Protein AF-A0A9E5NFQ9-F1 (afdb_monomer)

Foldseek 3Di:
DDPLVVVVVVCVVVVVDAAAEEDEQEAAPDPVSVVVVVSCVVCCVVRNYHYHYDYDDPPD

Structure (mmCIF, N/CA/C/O backbone):
data_AF-A0A9E5NFQ9-F1
#
_entry.id   AF-A0A9E5NFQ9-F1
#
loop_
_atom_site.group_PDB
_atom_site.id
_atom_site.type_symbol
_atom_site.label_atom_id
_atom_site.label_alt_id
_atom_site.label_comp_id
_atom_site.label_asym_id
_atom_site.label_entity_id
_atom_site.label_seq_id
_atom_site.pdbx_PDB_ins_code
_atom_site.Cartn_x
_atom_site.Cartn_y
_atom_site.Cartn_z
_atom_site.occupancy
_atom_site.B_iso_or_equiv
_atom_site.auth_seq_id
_atom_site.auth_comp_id
_atom_site.auth_asym_id
_atom_site.auth_atom_id
_atom_site.pdbx_PDB_model_num
ATOM 1 N N . MET A 1 1 ? 8.879 7.525 15.363 1.00 61.44 1 MET A N 1
ATOM 2 C CA . MET A 1 1 ? 7.513 7.109 14.995 1.00 61.44 1 MET A CA 1
ATOM 3 C C . MET A 1 1 ? 7.682 6.030 13.953 1.00 61.44 1 MET A C 1
ATOM 5 O O . MET A 1 1 ? 8.438 6.268 13.019 1.00 61.44 1 MET A O 1
ATOM 9 N N . GLU A 1 2 ? 7.102 4.854 14.168 1.00 91.38 2 GLU A N 1
ATOM 10 C CA . GLU A 1 2 ? 7.227 3.726 13.238 1.00 91.38 2 GLU A CA 1
ATOM 11 C C . GLU A 1 2 ? 6.569 4.067 11.892 1.00 91.38 2 GLU A C 1
ATOM 13 O O . GLU A 1 2 ? 5.599 4.827 11.847 1.00 91.38 2 GLU A O 1
ATOM 18 N N . LEU A 1 3 ? 7.089 3.526 10.786 1.00 94.88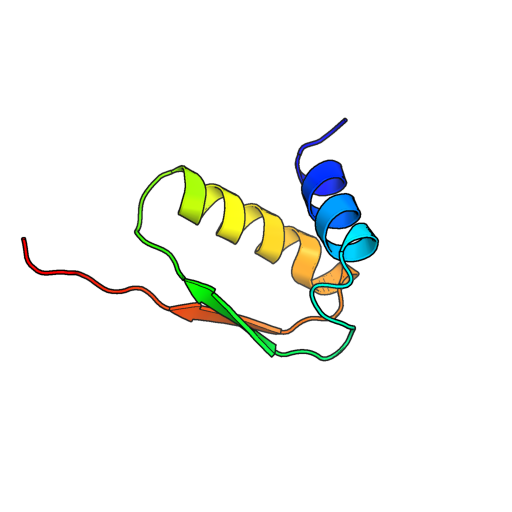 3 LEU A N 1
ATOM 19 C CA . LEU A 1 3 ? 6.634 3.854 9.425 1.00 94.88 3 LEU A CA 1
ATOM 20 C C . LEU A 1 3 ? 5.118 3.661 9.247 1.00 94.88 3 LEU A C 1
ATOM 22 O O . LEU A 1 3 ? 4.449 4.515 8.665 1.00 94.88 3 LEU A O 1
ATOM 26 N N . LEU A 1 4 ? 4.572 2.560 9.774 1.00 97.44 4 LEU A N 1
ATOM 27 C CA . LEU A 1 4 ? 3.146 2.238 9.673 1.00 97.44 4 LEU A CA 1
ATOM 28 C C . LEU A 1 4 ? 2.268 3.305 10.338 1.00 97.44 4 LEU A C 1
ATOM 30 O O . LEU A 1 4 ? 1.237 3.679 9.779 1.00 97.44 4 LEU A O 1
ATOM 34 N N . ASP A 1 5 ? 2.709 3.861 11.471 1.00 97.56 5 ASP A N 1
ATOM 35 C CA . ASP A 1 5 ? 2.000 4.960 12.127 1.00 97.56 5 ASP A CA 1
ATOM 36 C C . ASP A 1 5 ? 1.987 6.203 11.234 1.00 97.56 5 ASP A C 1
ATOM 38 O O . ASP A 1 5 ? 0.950 6.843 11.088 1.00 97.56 5 ASP A O 1
ATOM 42 N N . GLN A 1 6 ? 3.110 6.535 10.583 1.00 97.69 6 GLN A N 1
ATOM 43 C CA . GLN A 1 6 ? 3.166 7.698 9.690 1.00 97.69 6 GLN A CA 1
ATOM 44 C C . GLN A 1 6 ? 2.208 7.548 8.505 1.00 97.69 6 GLN A C 1
ATOM 46 O O . GLN A 1 6 ? 1.508 8.501 8.153 1.00 97.69 6 GLN A O 1
ATOM 51 N N . VAL A 1 7 ? 2.157 6.355 7.904 1.00 97.81 7 VAL A N 1
ATOM 52 C CA . VAL A 1 7 ? 1.252 6.046 6.789 1.00 97.81 7 VAL A CA 1
ATOM 53 C C . VAL A 1 7 ? -0.203 6.171 7.240 1.00 97.81 7 VAL A C 1
ATOM 55 O O . VAL A 1 7 ? -0.979 6.897 6.617 1.00 97.81 7 VAL A O 1
ATOM 58 N N . ARG A 1 8 ? -0.563 5.546 8.365 1.00 97.00 8 ARG A N 1
ATOM 59 C CA . ARG A 1 8 ? -1.916 5.604 8.929 1.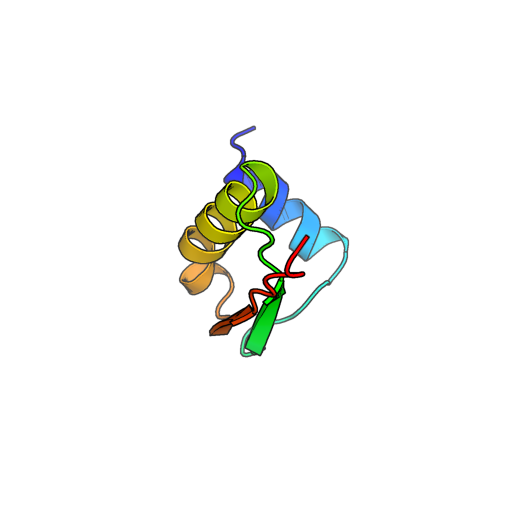00 97.00 8 ARG A CA 1
ATOM 60 C C . ARG A 1 8 ? -2.360 7.029 9.245 1.00 97.00 8 ARG A C 1
ATOM 62 O O . ARG A 1 8 ? -3.461 7.433 8.871 1.00 97.00 8 ARG A O 1
ATOM 69 N N . GLU A 1 9 ? -1.511 7.801 9.915 1.00 97.25 9 GLU A N 1
ATOM 70 C CA . GLU A 1 9 ? -1.834 9.182 10.270 1.00 97.25 9 GLU A CA 1
ATOM 71 C C . GLU A 1 9 ? -1.949 10.069 9.031 1.00 97.25 9 GLU A C 1
ATOM 73 O O . GLU A 1 9 ? -2.817 10.938 8.978 1.00 97.25 9 GLU A O 1
ATOM 78 N N . THR A 1 10 ? -1.153 9.809 7.991 1.00 98.06 10 THR A N 1
ATOM 79 C CA . THR A 1 10 ? -1.290 10.494 6.698 1.00 98.06 10 THR A CA 1
ATOM 80 C C . THR A 1 10 ? -2.658 10.217 6.074 1.00 98.06 10 THR A C 1
ATOM 82 O O . THR A 1 10 ? -3.369 11.158 5.716 1.00 98.06 10 THR A O 1
ATOM 85 N N . ILE A 1 11 ? -3.069 8.947 6.015 1.00 97.56 11 ILE A N 1
ATOM 86 C CA . ILE A 1 11 ? -4.372 8.536 5.474 1.00 97.56 11 ILE A CA 1
ATOM 87 C C . ILE A 1 11 ? -5.515 9.235 6.220 1.00 97.56 11 ILE A C 1
ATOM 89 O O . ILE A 1 11 ? -6.377 9.853 5.590 1.00 97.56 11 ILE A O 1
ATOM 93 N N . ARG A 1 12 ? -5.493 9.201 7.561 1.00 96.38 12 ARG A N 1
ATOM 94 C CA . ARG A 1 12 ? -6.521 9.818 8.416 1.00 96.38 12 ARG A CA 1
ATOM 95 C C . ARG A 1 12 ? -6.554 11.336 8.280 1.00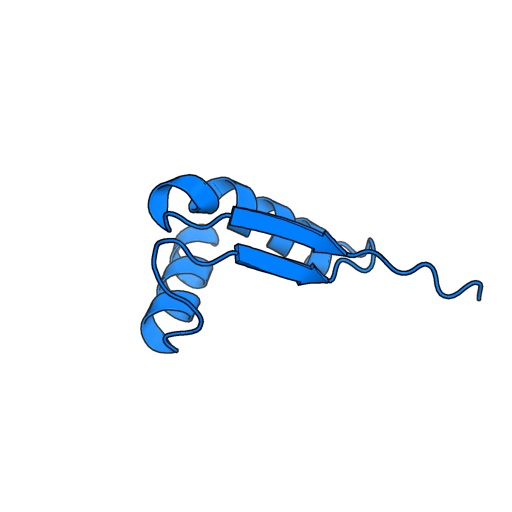 96.38 12 ARG A C 1
ATOM 97 O O . ARG A 1 12 ? -7.623 11.911 8.077 1.00 96.38 12 ARG A O 1
ATOM 104 N N . LYS A 1 13 ? -5.389 11.988 8.354 1.00 98.19 13 LYS A N 1
ATOM 105 C CA . LYS A 1 13 ? -5.248 13.448 8.257 1.00 98.19 13 LYS A CA 1
ATOM 106 C C . LYS A 1 13 ? -5.824 13.988 6.952 1.00 98.19 13 LYS A C 1
ATOM 108 O O . LYS A 1 13 ? -6.446 15.048 6.955 1.00 98.19 13 LYS A O 1
ATOM 113 N N . HIS A 1 14 ? -5.616 13.265 5.855 1.00 98.19 14 HIS A N 1
ATOM 114 C CA . HIS A 1 14 ? -6.044 13.688 4.525 1.00 98.19 14 HIS A CA 1
ATOM 115 C C . HIS A 1 14 ? -7.381 13.088 4.079 1.00 98.19 14 HIS A C 1
ATOM 117 O O . HIS A 1 14 ? -7.854 13.454 3.007 1.00 98.19 14 HIS A O 1
ATOM 123 N N . ARG A 1 15 ? -8.010 12.224 4.892 1.00 96.94 15 ARG A N 1
ATOM 124 C CA . ARG A 1 15 ? -9.273 11.533 4.570 1.00 96.94 15 ARG A CA 1
ATOM 125 C C . ARG A 1 15 ? -9.230 10.891 3.179 1.00 96.94 15 ARG A C 1
ATOM 127 O O . ARG A 1 15 ? -10.134 11.087 2.375 1.00 96.94 15 ARG A O 1
ATOM 134 N N . MET A 1 16 ? -8.137 10.182 2.884 1.00 97.50 16 MET A N 1
ATOM 135 C CA . MET A 1 16 ? -7.874 9.666 1.533 1.00 97.50 16 MET A CA 1
ATOM 136 C C . MET A 1 16 ? -8.919 8.639 1.075 1.00 97.50 16 MET A C 1
ATOM 138 O O . MET A 1 16 ? -9.203 8.557 -0.115 1.00 97.50 16 MET A O 1
ATOM 142 N N . PHE A 1 17 ? -9.455 7.863 2.017 1.00 95.81 17 PHE A N 1
ATOM 143 C CA . PHE A 1 17 ? -10.460 6.817 1.826 1.00 95.81 17 PHE A CA 1
ATOM 144 C C . PHE A 1 17 ? -11.065 6.435 3.186 1.00 95.81 17 PHE A C 1
ATOM 146 O O . PHE A 1 17 ? -10.533 6.823 4.235 1.00 95.81 17 PHE A O 1
ATOM 153 N N . GLY A 1 18 ? -12.182 5.712 3.162 1.00 94.44 18 GLY A N 1
ATOM 154 C CA . GLY A 1 18 ? -12.914 5.249 4.337 1.00 94.44 18 GLY A CA 1
ATOM 155 C C . GLY A 1 18 ? -12.958 3.728 4.481 1.00 94.44 18 GLY A C 1
ATOM 156 O O . GLY A 1 18 ? -12.465 2.975 3.643 1.00 94.44 18 GLY A O 1
ATOM 157 N N . GLU A 1 19 ? -13.569 3.283 5.576 1.00 96.19 19 GLU A N 1
ATOM 158 C CA . GLU A 1 19 ? -13.844 1.868 5.826 1.00 96.19 19 GLU A CA 1
ATOM 159 C C . GLU A 1 19 ? -14.776 1.300 4.743 1.00 96.19 19 GLU A C 1
ATOM 161 O O . GLU A 1 19 ? -15.761 1.931 4.358 1.00 96.19 19 GLU A O 1
ATOM 166 N N . GLY A 1 20 ? -14.477 0.093 4.265 1.00 97.06 20 GLY A N 1
ATOM 167 C CA . GLY A 1 20 ? -15.213 -0.595 3.203 1.00 97.06 20 GLY A CA 1
ATOM 168 C C . GLY A 1 20 ? -14.772 -0.236 1.781 1.00 97.06 20 GLY A C 1
ATOM 169 O O . GLY A 1 20 ? -15.184 -0.915 0.837 1.00 97.06 20 GLY A O 1
ATOM 170 N N . ASP A 1 21 ? -13.917 0.775 1.608 1.00 97.88 21 ASP A N 1
ATOM 171 C CA . ASP A 1 21 ? -13.447 1.173 0.284 1.00 97.88 21 ASP A CA 1
ATOM 172 C C . ASP A 1 21 ? -12.520 0.120 -0.336 1.00 97.88 21 ASP A C 1
ATOM 174 O O . ASP A 1 21 ? -11.730 -0.557 0.329 1.00 97.88 21 ASP A O 1
ATOM 178 N N . THR A 1 22 ? -12.595 0.010 -1.662 1.00 98.00 22 THR A N 1
ATOM 179 C CA . THR A 1 22 ? -11.663 -0.787 -2.461 1.00 98.00 22 THR A CA 1
ATO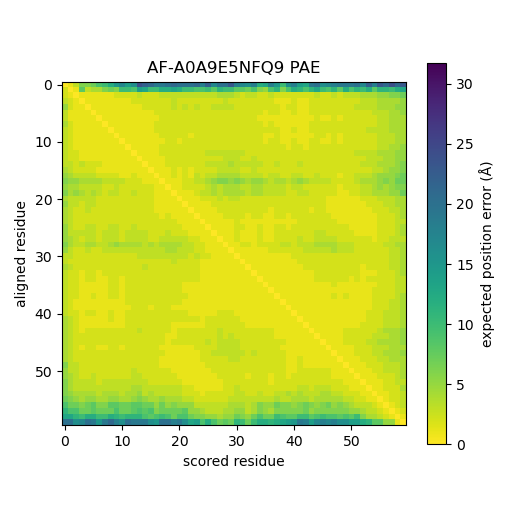M 180 C C . THR A 1 22 ? -10.658 0.131 -3.141 1.00 98.00 22 THR A C 1
ATOM 182 O O . THR A 1 22 ? -11.034 1.003 -3.924 1.00 98.00 22 THR A O 1
ATOM 185 N N . ILE A 1 23 ? -9.372 -0.087 -2.874 1.00 97.81 23 ILE A N 1
ATOM 186 C CA . ILE A 1 23 ? -8.274 0.739 -3.376 1.00 97.81 23 ILE A CA 1
ATOM 187 C C . ILE A 1 23 ? -7.479 -0.032 -4.418 1.00 97.81 23 ILE A C 1
ATOM 189 O O . ILE A 1 23 ? -7.038 -1.153 -4.173 1.00 97.81 23 ILE A O 1
ATOM 193 N N . VAL A 1 24 ? -7.237 0.603 -5.564 1.00 98.00 24 VAL A N 1
ATOM 194 C CA . VAL A 1 24 ? -6.264 0.123 -6.548 1.00 98.00 24 VAL A CA 1
ATOM 195 C C . VAL A 1 24 ? -4.940 0.844 -6.313 1.00 98.00 24 VAL A C 1
ATOM 197 O O . VAL A 1 24 ? -4.828 2.046 -6.545 1.00 98.00 24 VAL A O 1
ATOM 200 N N . LEU A 1 25 ? -3.933 0.112 -5.847 1.00 97.94 25 LEU A N 1
ATOM 201 C CA . LEU A 1 25 ? -2.582 0.617 -5.647 1.00 97.94 25 LEU A CA 1
ATOM 202 C C . LEU A 1 25 ? -1.737 0.388 -6.901 1.00 97.94 25 LEU A C 1
ATOM 204 O O . LEU A 1 25 ? -1.499 -0.752 -7.300 1.00 97.94 25 LEU A O 1
ATOM 208 N N . GLY A 1 26 ? -1.245 1.479 -7.486 1.00 97.75 26 GLY A N 1
ATOM 209 C CA . GLY A 1 26 ? -0.241 1.431 -8.544 1.00 97.75 26 GLY A CA 1
ATOM 210 C C . GLY A 1 26 ? 1.130 1.036 -7.994 1.00 97.75 26 GLY A C 1
ATOM 211 O O . GLY A 1 26 ? 1.654 1.709 -7.108 1.00 97.75 26 GLY A O 1
ATOM 212 N N . VAL A 1 27 ? 1.729 -0.028 -8.528 1.00 97.88 27 VAL A N 1
ATOM 213 C CA . VAL A 1 27 ? 3.059 -0.516 -8.141 1.00 97.88 27 VAL A CA 1
ATOM 214 C C . VAL A 1 27 ? 3.959 -0.530 -9.369 1.00 97.88 27 VAL A C 1
ATOM 216 O O . VAL A 1 27 ? 3.636 -1.173 -10.361 1.00 97.88 27 VAL A O 1
ATOM 219 N N . SER A 1 28 ? 5.098 0.164 -9.320 1.00 95.81 28 SER A N 1
ATOM 220 C CA . SER A 1 28 ? 6.070 0.195 -10.426 1.00 95.81 28 SER A CA 1
ATOM 221 C C . SER A 1 28 ? 7.094 -0.940 -10.365 1.00 95.81 28 SER A C 1
ATOM 223 O O . SER A 1 28 ? 7.809 -1.163 -11.331 1.00 95.81 28 SER A O 1
ATOM 225 N N . GLY A 1 29 ? 7.186 -1.641 -9.231 1.00 94.38 29 GLY A N 1
ATOM 226 C CA . GLY A 1 29 ? 8.226 -2.640 -8.958 1.00 94.38 29 GLY A CA 1
ATOM 227 C C . GLY A 1 29 ? 9.467 -2.055 -8.276 1.00 94.38 29 GLY A C 1
ATOM 228 O O . GLY A 1 29 ? 10.329 -2.802 -7.821 1.00 94.38 29 GLY A O 1
ATOM 229 N N . GLY A 1 30 ? 9.544 -0.726 -8.141 1.00 96.31 30 GLY A N 1
ATOM 230 C CA . GLY A 1 30 ? 10.598 -0.053 -7.385 1.00 96.31 30 GLY A CA 1
ATOM 231 C C . GLY A 1 30 ? 10.422 -0.179 -5.864 1.00 96.31 30 GLY A C 1
ATOM 232 O O . GLY A 1 30 ? 9.302 -0.417 -5.390 1.00 96.31 30 GLY A O 1
ATOM 233 N N . PRO A 1 31 ? 11.500 0.042 -5.088 1.00 97.75 31 PRO A N 1
ATOM 234 C CA . PRO A 1 31 ? 11.516 -0.162 -3.638 1.00 97.75 31 PRO A CA 1
ATOM 235 C C . PRO A 1 31 ? 10.447 0.654 -2.905 1.00 97.75 31 PRO A C 1
ATOM 237 O O . PRO A 1 31 ? 9.780 0.119 -2.024 1.00 97.75 31 PRO A O 1
ATOM 240 N N . ASP A 1 32 ? 10.209 1.901 -3.312 1.00 97.56 32 ASP A N 1
ATOM 241 C CA . ASP A 1 32 ? 9.217 2.768 -2.667 1.00 97.56 32 ASP A CA 1
ATOM 242 C C . ASP A 1 32 ? 7.791 2.235 -2.849 1.00 97.56 32 ASP A C 1
ATOM 244 O O . ASP A 1 32 ? 7.009 2.170 -1.901 1.00 97.56 32 ASP A O 1
ATOM 248 N N . SER A 1 33 ? 7.459 1.786 -4.063 1.00 97.50 33 SER A N 1
ATOM 249 C CA . SER A 1 33 ? 6.131 1.245 -4.370 1.00 97.50 33 SER A CA 1
ATOM 250 C C . SER A 1 33 ? 5.869 -0.093 -3.674 1.00 97.50 33 SER A C 1
ATOM 252 O O . SER A 1 33 ? 4.761 -0.340 -3.200 1.00 97.50 33 SER A O 1
ATOM 254 N N . LEU A 1 34 ? 6.902 -0.932 -3.548 1.00 98.00 34 LEU A N 1
ATOM 255 C CA . LEU A 1 34 ? 6.826 -2.193 -2.814 1.00 98.00 34 LEU A CA 1
ATOM 256 C C . LEU A 1 34 ? 6.743 -1.962 -1.301 1.00 98.00 34 LEU A C 1
ATOM 258 O O . LEU A 1 34 ? 5.988 -2.654 -0.621 1.00 98.00 34 LEU A O 1
ATOM 262 N N . CYS A 1 35 ? 7.456 -0.961 -0.778 1.00 98.06 35 CYS A N 1
ATOM 263 C CA . CYS A 1 35 ? 7.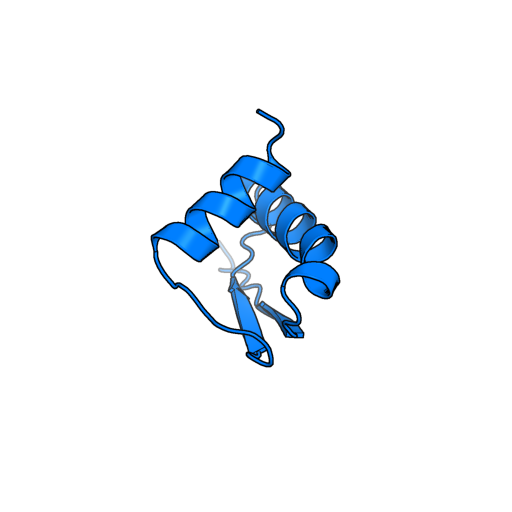349 -0.526 0.613 1.00 98.06 35 CYS A CA 1
ATOM 264 C C . CYS A 1 35 ? 5.926 -0.047 0.932 1.00 98.06 35 CYS A C 1
ATOM 266 O O . CYS A 1 35 ? 5.334 -0.480 1.921 1.00 98.06 35 CYS A O 1
ATOM 268 N N . LEU A 1 36 ? 5.335 0.776 0.058 1.00 97.94 36 LEU A N 1
ATOM 269 C CA . LEU A 1 36 ? 3.958 1.241 0.215 1.00 97.94 36 LEU A CA 1
ATOM 270 C C . LEU A 1 36 ? 2.947 0.088 0.151 1.00 97.94 36 LEU A C 1
ATOM 272 O O . LEU A 1 36 ? 2.053 0.023 0.994 1.00 97.94 36 LEU A O 1
ATOM 276 N N . LEU A 1 37 ? 3.106 -0.842 -0.798 1.00 98.44 37 LEU A N 1
ATOM 277 C CA . LEU A 1 37 ? 2.291 -2.059 -0.865 1.00 98.44 37 LEU A CA 1
ATOM 278 C C . LEU A 1 37 ? 2.381 -2.851 0.441 1.00 98.44 37 LEU A C 1
ATOM 280 O O . LEU A 1 37 ? 1.356 -3.234 1.004 1.00 98.44 37 LEU A O 1
ATOM 284 N N . HIS A 1 38 ? 3.593 -3.067 0.946 1.00 98.12 38 HIS A N 1
ATOM 285 C CA . HIS A 1 38 ? 3.812 -3.790 2.191 1.00 98.12 38 HIS A CA 1
ATOM 286 C C . HIS A 1 38 ? 3.146 -3.091 3.385 1.00 98.12 38 HIS A C 1
ATOM 288 O O . HIS A 1 38 ? 2.435 -3.739 4.153 1.00 98.12 38 HIS A O 1
ATOM 294 N N . ALA A 1 39 ? 3.306 -1.772 3.509 1.00 98.00 39 ALA A N 1
ATOM 295 C CA . ALA A 1 39 ? 2.699 -0.989 4.580 1.00 98.00 39 ALA A CA 1
ATOM 296 C C . ALA A 1 39 ? 1.162 -1.027 4.536 1.00 98.00 39 ALA A C 1
ATOM 298 O O . ALA A 1 39 ? 0.524 -1.308 5.551 1.00 98.00 39 ALA A O 1
ATOM 299 N N . LEU A 1 40 ? 0.554 -0.805 3.364 1.00 98.00 40 LEU A N 1
ATOM 300 C CA . LEU A 1 40 ? -0.904 -0.849 3.211 1.00 98.00 40 LEU A CA 1
ATOM 301 C C . LEU A 1 40 ? -1.473 -2.256 3.404 1.00 98.00 40 LEU A C 1
ATOM 303 O O . LEU A 1 40 ? -2.570 -2.390 3.932 1.00 98.00 40 LEU A O 1
ATOM 307 N N . THR A 1 41 ? -0.724 -3.299 3.041 1.00 98.00 41 THR A N 1
ATOM 308 C CA . THR A 1 41 ? -1.126 -4.690 3.303 1.00 98.00 41 THR A CA 1
ATOM 309 C C . THR A 1 41 ? -1.182 -4.973 4.804 1.00 98.00 41 THR A C 1
ATOM 311 O O . THR A 1 41 ? -2.135 -5.589 5.270 1.00 98.00 41 THR A O 1
ATOM 314 N N . GLN A 1 42 ? -0.209 -4.486 5.584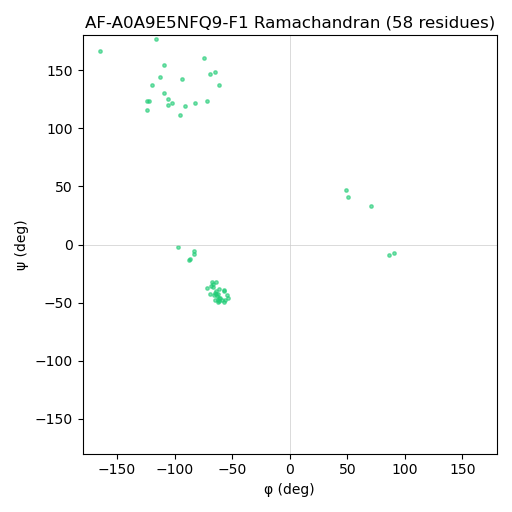 1.00 98.06 42 GLN A N 1
ATOM 315 C CA . GLN A 1 42 ? -0.233 -4.644 7.043 1.00 98.06 42 GLN A CA 1
ATOM 316 C C . GLN A 1 42 ? -1.379 -3.865 7.703 1.00 98.06 42 GLN A C 1
ATOM 318 O O . GLN A 1 42 ? -1.987 -4.349 8.653 1.00 98.06 42 GLN A O 1
ATOM 323 N N . LEU A 1 43 ? -1.699 -2.679 7.183 1.00 97.25 43 LEU A N 1
ATOM 324 C CA . LEU A 1 43 ? -2.771 -1.830 7.708 1.00 97.25 43 LEU A CA 1
ATOM 325 C C . LEU A 1 43 ? -4.165 -2.203 7.182 1.00 97.25 43 LEU A C 1
ATOM 327 O O . LEU A 1 43 ? -5.156 -1.670 7.671 1.00 97.25 43 LEU A O 1
ATOM 331 N N . GLN A 1 44 ? -4.263 -3.106 6.204 1.00 97.25 44 GLN A N 1
ATOM 332 C CA . GLN A 1 44 ? -5.500 -3.412 5.484 1.00 97.25 44 GLN A CA 1
ATOM 333 C C . GLN A 1 44 ? -6.659 -3.780 6.421 1.00 97.25 44 GLN A C 1
ATOM 335 O O . GLN A 1 44 ? -7.765 -3.265 6.264 1.00 97.25 44 GLN A O 1
ATOM 340 N N . GLN A 1 45 ? -6.396 -4.650 7.402 1.00 97.06 45 GLN A N 1
ATOM 341 C CA . GLN A 1 45 ? -7.405 -5.086 8.370 1.00 97.06 45 GLN A CA 1
ATOM 342 C C . GLN A 1 45 ? -7.810 -3.958 9.324 1.00 97.06 45 GLN A C 1
ATOM 344 O O . GLN A 1 45 ? -8.996 -3.791 9.584 1.00 97.06 45 GLN A O 1
ATOM 349 N N . GLU A 1 46 ? -6.847 -3.168 9.815 1.00 96.44 46 GLU A N 1
ATOM 350 C CA . GLU A 1 46 ? -7.115 -2.029 10.707 1.00 96.44 46 GLU A CA 1
ATOM 351 C C . GLU A 1 46 ? -7.945 -0.946 10.007 1.00 96.44 46 GLU A C 1
ATOM 353 O O . GLU A 1 46 ? -8.840 -0.361 10.608 1.00 96.44 46 GLU A O 1
ATOM 358 N N . LEU A 1 47 ? -7.645 -0.678 8.736 1.00 96.56 47 LEU A N 1
ATOM 359 C CA . LEU A 1 47 ? -8.314 0.342 7.929 1.00 96.56 47 LEU A CA 1
ATOM 360 C C . LEU A 1 47 ? -9.626 -0.156 7.300 1.00 96.56 47 LEU A C 1
ATOM 362 O O . LEU A 1 47 ? -10.328 0.637 6.679 1.00 96.56 47 LEU A O 1
ATOM 366 N N . ALA A 1 48 ? -9.945 -1.447 7.443 1.00 97.69 48 ALA A N 1
ATOM 367 C CA . ALA A 1 48 ? -11.112 -2.102 6.856 1.00 97.69 48 ALA A CA 1
ATOM 368 C C . ALA A 1 48 ? -11.270 -1.850 5.342 1.00 97.69 48 ALA A C 1
ATOM 370 O O . ALA A 1 48 ? -12.378 -1.638 4.856 1.00 97.69 48 ALA A O 1
ATOM 371 N N . ILE A 1 49 ? -10.166 -1.881 4.590 1.00 97.94 49 ILE A N 1
ATOM 372 C CA . ILE A 1 49 ? -10.156 -1.654 3.134 1.00 97.94 49 ILE A CA 1
ATOM 373 C C . ILE A 1 49 ? -9.872 -2.939 2.354 1.00 97.94 49 ILE A C 1
ATOM 375 O O . ILE A 1 49 ? -9.175 -3.839 2.822 1.00 97.94 49 ILE A O 1
ATOM 379 N N . ALA A 1 50 ? -10.337 -2.998 1.110 1.00 98.12 50 ALA A N 1
ATOM 380 C CA . ALA A 1 50 ? -9.853 -3.964 0.129 1.00 98.12 50 ALA A CA 1
ATOM 381 C C . ALA A 1 50 ? -8.719 -3.345 -0.701 1.00 98.12 50 ALA A C 1
ATOM 383 O O . ALA A 1 50 ? -8.758 -2.162 -1.038 1.00 98.12 50 ALA A O 1
ATOM 384 N N . LEU A 1 51 ? -7.702 -4.141 -1.042 1.00 98.00 51 LEU A 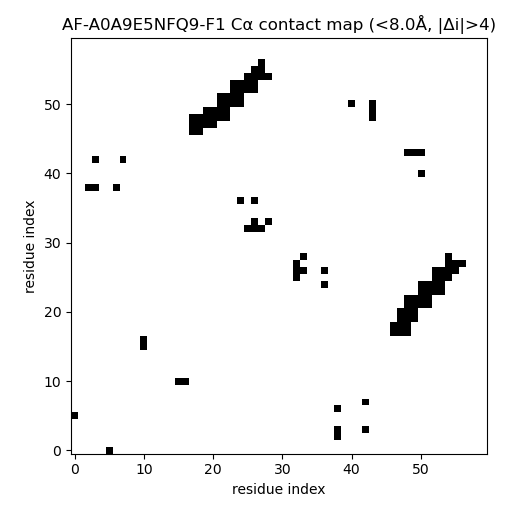N 1
ATOM 385 C CA . LEU A 1 51 ? -6.536 -3.683 -1.799 1.00 98.00 51 LEU A CA 1
ATOM 386 C C . LEU A 1 51 ? -6.361 -4.539 -3.055 1.00 98.00 51 LEU A C 1
ATOM 388 O O . LEU A 1 51 ? -6.207 -5.757 -2.968 1.00 98.00 51 LEU A O 1
ATOM 392 N N . HIS A 1 52 ? -6.345 -3.891 -4.214 1.00 98.06 52 HIS A N 1
ATOM 393 C CA . HIS A 1 52 ? -5.948 -4.474 -5.490 1.00 98.06 52 HIS A CA 1
ATOM 394 C C . HIS A 1 52 ? -4.659 -3.823 -5.973 1.00 98.06 52 HIS A C 1
ATOM 396 O O . HIS A 1 52 ? -4.455 -2.626 -5.793 1.00 98.06 52 HIS A O 1
ATOM 402 N N . VAL A 1 53 ? -3.794 -4.601 -6.616 1.00 97.88 53 VAL A N 1
ATOM 403 C CA . VAL A 1 53 ? -2.520 -4.105 -7.142 1.00 97.88 53 VAL A CA 1
ATOM 404 C C . VAL A 1 53 ? -2.611 -3.975 -8.654 1.00 97.88 53 VAL A C 1
ATOM 406 O O . VAL A 1 53 ? -2.927 -4.942 -9.344 1.00 97.88 53 VAL A O 1
ATOM 409 N N . GLY A 1 54 ? -2.318 -2.780 -9.159 1.00 97.50 54 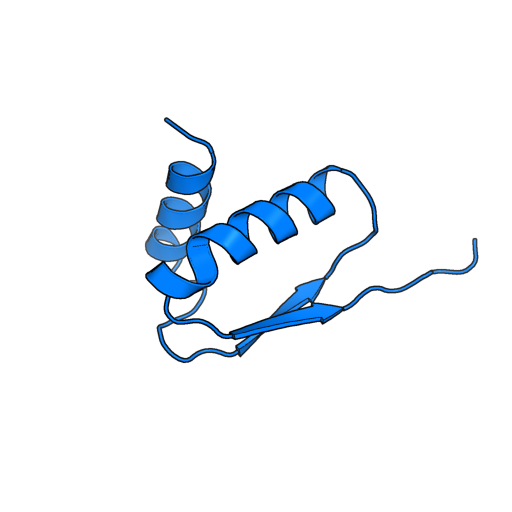GLY A N 1
ATOM 410 C CA . GLY A 1 54 ? -2.112 -2.516 -10.578 1.00 97.50 54 GLY A CA 1
ATOM 411 C C . GLY A 1 54 ? -0.629 -2.305 -10.856 1.00 97.50 54 GLY A C 1
ATOM 412 O O . GLY A 1 54 ? -0.026 -1.383 -10.314 1.00 97.50 54 GLY A O 1
ATOM 413 N N . HIS A 1 55 ? -0.042 -3.137 -11.709 1.00 95.62 55 HIS A N 1
ATOM 414 C CA . HIS A 1 55 ? 1.327 -2.972 -12.191 1.00 95.62 55 HIS A CA 1
ATOM 415 C C . HIS A 1 55 ? 1.315 -2.816 -13.712 1.00 95.62 55 HIS A C 1
ATOM 4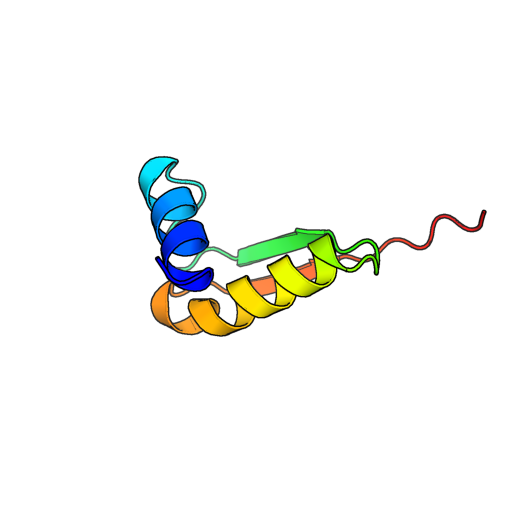17 O O . HIS A 1 55 ? 0.579 -3.525 -14.398 1.00 95.62 55 HIS A O 1
ATOM 423 N N . ILE A 1 56 ? 2.117 -1.883 -14.224 1.00 94.50 56 ILE A N 1
ATOM 424 C CA . ILE A 1 56 ? 2.279 -1.635 -15.658 1.00 94.50 56 ILE A CA 1
ATOM 425 C C . ILE A 1 56 ? 3.766 -1.754 -15.987 1.00 94.50 56 ILE A C 1
ATOM 427 O O . ILE A 1 56 ? 4.572 -0.943 -15.529 1.00 94.50 56 ILE A O 1
ATOM 431 N N . GLU A 1 57 ? 4.101 -2.746 -16.808 1.00 89.19 57 GLU A N 1
ATOM 432 C CA . GLU A 1 57 ? 5.395 -2.837 -17.477 1.00 89.19 57 GLU A CA 1
ATOM 433 C C . GLU A 1 57 ? 5.349 -1.945 -18.722 1.00 89.19 57 GLU A C 1
ATOM 435 O O . GLU A 1 57 ? 4.475 -2.103 -19.576 1.00 89.19 57 GLU A O 1
ATOM 440 N N . HIS A 1 58 ? 6.254 -0.971 -18.794 1.00 88.19 58 HIS A N 1
ATOM 441 C CA . HIS A 1 58 ? 6.243 0.049 -19.842 1.00 88.19 58 HIS A CA 1
ATOM 442 C C . HIS A 1 58 ? 6.989 -0.408 -21.106 1.00 88.19 58 HIS A C 1
ATOM 444 O O . HIS A 1 58 ? 6.838 0.229 -22.148 1.00 88.19 58 HIS A O 1
ATOM 450 N N . GLY A 1 59 ? 7.747 -1.512 -21.038 1.00 86.94 59 GLY A N 1
ATOM 451 C CA . GLY A 1 59 ? 8.397 -2.135 -22.194 1.00 86.94 59 GLY A CA 1
ATOM 452 C C . GLY A 1 59 ? 9.562 -1.323 -22.761 1.00 86.94 59 GLY A C 1
ATOM 453 O O . GLY A 1 59 ? 9.756 -1.314 -23.977 1.00 86.94 59 GLY A O 1
ATOM 454 N N . ILE A 1 60 ? 10.282 -0.612 -21.888 1.00 77.62 60 ILE A N 1
ATOM 455 C CA . ILE A 1 60 ? 11.447 0.223 -22.224 1.00 77.62 60 ILE A CA 1
ATOM 456 C C . ILE A 1 60 ? 12.727 -0.613 -22.155 1.00 77.62 60 ILE A C 1
ATOM 458 O O . ILE A 1 60 ? 12.849 -1.417 -21.205 1.00 77.62 60 ILE A O 1
#

Radius of gyration: 12.31 Å; Cα contacts (8 Å, |Δi|>4): 58; chains: 1; bounding box: 27×19×37 Å

Secondary structure (DSSP, 8-state):
--HHHHHHHHHHHHT---TT-EEEEEE-SSHHHHHHHHHHHHHTTTTT-EEEEEE-----

Nearest PDB structures (foldseek):
  4n03-assembly1_A  TM=7.354E-01  e=1.663E-01  Thermomonospora curvata DSM 43183
  3ngl-assembly1_C  TM=5.523E-01  e=5.311E-01  Thermoplasma acidophilum
  9itd-assembly2_C  TM=5.335E-01  e=1.382E+00  Homo sapiens
  9isr-assembly2_D  TM=5.133E-01  e=1.696E+00  Homo sapiens
  4a26-assembly1_A  TM=4.912E-01  e=7.115E+00  Leishmania major

Solvent-accessible surface area (backbone atoms only — not comparable to full-atom values): 3716 Å² total; per-residue (Å²): 131,60,69,61,56,54,53,52,51,50,41,62,74,65,61,75,73,56,72,72,40,75,44,77,44,77,34,78,81,44,71,69,37,50,50,51,50,52,47,49,60,72,41,24,74,82,51,42,39,46,82,44,81,45,70,70,87,83,86,126

Sequence (60 aa):
MELLDQVRETIRKHRMFGEGDTIVLGVSGGPDSLCLLHALTQLQQELAIALHVGHIEHGI

Mean predicted aligned error: 2.79 Å

pLDDT: mean 95.8, std 5.6, range [61.44, 98.44]